Protein AF-A0A5C6I8Y7-F1 (afdb_monomer_lite)

pLDDT: mean 85.31, std 10.31, range [53.03, 95.62]

Foldseek 3Di:
DQDKDKDKDADPPADPPAADADDDDPPDDPVVVVVDGRHIHIDIQDDPHPRDDDADKDAPPVCRNVSVCVRIDHDDPDPDD

Structure (mmCIF, N/CA/C/O backbone):
data_AF-A0A5C6I8Y7-F1
#
_entry.id   AF-A0A5C6I8Y7-F1
#
loop_
_atom_site.group_PDB
_atom_site.id
_atom_site.type_symbol
_atom_site.label_atom_id
_atom_site.label_alt_id
_atom_site.label_comp_id
_atom_site.label_asym_id
_atom_site.label_entity_id
_atom_site.label_seq_id
_atom_site.pdbx_PDB_ins_code
_atom_site.Cartn_x
_atom_site.Cartn_y
_atom_site.Cartn_z
_atom_site.occupancy
_atom_site.B_iso_or_equiv
_atom_site.auth_seq_id
_atom_site.auth_comp_id
_atom_site.auth_asym_id
_atom_site.auth_atom_id
_atom_site.pdbx_PDB_model_num
ATOM 1 N N . MET A 1 1 ? 4.437 14.093 15.136 1.00 53.03 1 MET A N 1
ATOM 2 C CA . MET A 1 1 ? 5.561 13.183 15.427 1.00 53.03 1 MET A CA 1
ATOM 3 C C . MET A 1 1 ? 5.775 12.304 14.212 1.00 53.03 1 MET A C 1
ATOM 5 O O . MET A 1 1 ? 4.799 12.037 13.516 1.00 53.03 1 MET A O 1
ATOM 9 N N . ALA A 1 2 ? 7.025 11.963 13.908 1.00 62.75 2 ALA A N 1
ATOM 10 C CA . ALA A 1 2 ? 7.331 10.916 12.943 1.00 62.75 2 ALA A CA 1
ATOM 11 C C . ALA A 1 2 ? 6.719 9.604 13.449 1.00 62.75 2 ALA A C 1
ATOM 13 O O . ALA A 1 2 ? 6.779 9.343 14.650 1.00 62.75 2 ALA A O 1
ATOM 14 N N . VAL A 1 3 ? 6.065 8.852 12.571 1.00 62.75 3 VAL A N 1
ATOM 15 C CA . VAL A 1 3 ? 5.517 7.539 12.906 1.00 62.75 3 VAL A CA 1
ATOM 16 C C . VAL A 1 3 ? 5.955 6.564 11.841 1.00 62.75 3 VAL A C 1
ATOM 18 O O . VAL A 1 3 ? 5.842 6.853 10.645 1.00 62.75 3 VAL A O 1
ATOM 21 N N . ASP A 1 4 ? 6.425 5.416 12.292 1.00 78.12 4 ASP A N 1
ATOM 22 C CA . ASP A 1 4 ? 6.750 4.339 11.388 1.00 78.12 4 ASP A CA 1
ATOM 23 C C . ASP A 1 4 ? 5.457 3.672 10.942 1.00 78.12 4 ASP A C 1
ATOM 25 O O . ASP A 1 4 ? 4.571 3.382 11.752 1.00 78.12 4 ASP A O 1
ATOM 29 N N . HIS A 1 5 ? 5.304 3.478 9.638 1.00 83.44 5 HIS A N 1
ATOM 30 C CA . HIS A 1 5 ? 4.118 2.822 9.108 1.00 83.44 5 HIS A CA 1
ATOM 31 C C . HIS A 1 5 ? 4.422 2.051 7.832 1.00 83.44 5 HIS A C 1
ATOM 33 O O . HIS A 1 5 ? 5.287 2.411 7.032 1.00 83.44 5 HIS A O 1
ATOM 39 N N . TRP A 1 6 ? 3.669 0.972 7.648 1.00 88.50 6 TRP A N 1
ATOM 40 C CA . TRP A 1 6 ? 3.564 0.291 6.370 1.00 88.50 6 TRP A CA 1
ATOM 41 C C . TRP A 1 6 ? 2.558 1.022 5.495 1.00 88.50 6 TRP A C 1
ATOM 43 O O . TRP A 1 6 ? 1.446 1.317 5.936 1.00 88.50 6 TRP A O 1
ATOM 53 N N . VAL A 1 7 ? 2.930 1.262 4.243 1.00 90.44 7 VAL A N 1
ATOM 54 C CA . VAL A 1 7 ? 1.965 1.593 3.196 1.00 90.44 7 VAL A CA 1
ATOM 55 C C . VAL A 1 7 ? 1.810 0.353 2.324 1.00 90.44 7 VAL A C 1
ATOM 57 O O . VAL A 1 7 ? 2.809 -0.206 1.865 1.00 90.44 7 VAL A O 1
ATOM 60 N N . LEU A 1 8 ? 0.569 -0.112 2.177 1.00 94.31 8 LEU A N 1
ATOM 61 C CA . LEU A 1 8 ? 0.204 -1.333 1.461 1.00 94.31 8 LEU A CA 1
ATOM 62 C C . LEU A 1 8 ? -0.705 -0.990 0.281 1.00 94.31 8 LEU A C 1
ATOM 64 O O . LEU A 1 8 ? -1.581 -0.133 0.402 1.00 94.31 8 LEU A O 1
ATOM 68 N N . TRP A 1 9 ? -0.533 -1.705 -0.826 1.00 94.69 9 TRP A N 1
ATOM 69 C CA . TRP A 1 9 ? -1.369 -1.597 -2.018 1.00 94.69 9 TRP A CA 1
ATOM 70 C C . TRP A 1 9 ? -1.784 -2.975 -2.510 1.00 94.69 9 TRP A C 1
ATOM 72 O O . TRP A 1 9 ? -1.017 -3.933 -2.428 1.00 94.69 9 TRP A O 1
ATOM 82 N N . SER A 1 10 ? -2.974 -3.035 -3.095 1.00 94.06 10 SER A N 1
ATOM 83 C CA . SER A 1 10 ? -3.491 -4.176 -3.847 1.00 94.06 10 SER A CA 1
ATOM 84 C C . SER A 1 10 ? -4.033 -3.692 -5.189 1.00 94.06 10 SER A C 1
ATOM 86 O O . SER A 1 10 ? -4.446 -2.538 -5.310 1.00 94.06 10 SER A O 1
ATOM 88 N N . SER A 1 11 ? -4.049 -4.571 -6.185 1.00 92.69 11 SER A N 1
ATOM 89 C CA . SER A 1 11 ? -4.714 -4.327 -7.465 1.00 92.69 11 SER A CA 1
ATOM 90 C C . SER A 1 11 ? -5.319 -5.628 -7.977 1.00 92.69 11 SER A C 1
ATOM 92 O O . SER A 1 11 ? -4.647 -6.656 -7.945 1.00 92.69 11 SER A O 1
ATOM 94 N N . ASP A 1 12 ? -6.553 -5.570 -8.475 1.00 89.81 12 ASP A N 1
ATOM 95 C CA . ASP A 1 12 ? -7.215 -6.709 -9.129 1.00 89.81 12 ASP A CA 1
ATOM 96 C C . ASP A 1 12 ? -6.612 -7.004 -10.517 1.00 89.81 12 ASP A C 1
ATOM 98 O O . ASP A 1 12 ? -6.836 -8.067 -11.088 1.00 89.81 12 ASP A O 1
ATOM 102 N N . GLU A 1 13 ? -5.831 -6.069 -11.070 1.00 91.06 13 GLU A N 1
ATOM 103 C CA . GLU A 1 13 ? -5.102 -6.239 -12.333 1.00 91.06 13 GLU A CA 1
ATOM 104 C C . GLU A 1 13 ? -3.733 -6.919 -12.138 1.00 91.06 13 GLU A C 1
ATOM 106 O O . GLU A 1 13 ? -3.022 -7.188 -13.109 1.00 91.06 13 GLU A O 1
ATOM 111 N N . ALA A 1 14 ? -3.331 -7.183 -10.891 1.00 85.75 14 ALA A N 1
ATOM 112 C CA . ALA A 1 14 ? -2.074 -7.846 -10.580 1.00 85.75 14 ALA A CA 1
ATOM 113 C C . ALA A 1 14 ? -2.184 -9.371 -10.754 1.00 85.75 14 ALA A C 1
ATOM 115 O O . ALA A 1 14 ? -3.145 -9.991 -10.307 1.00 85.75 14 ALA A O 1
ATOM 116 N N . GLY A 1 15 ? -1.183 -9.986 -11.392 1.00 85.25 15 GLY A N 1
ATOM 117 C CA . GLY A 1 15 ? -1.129 -11.443 -11.560 1.00 85.25 15 GLY A CA 1
ATOM 118 C C . GLY A 1 15 ? -0.747 -12.192 -10.276 1.00 85.25 15 GLY A C 1
ATOM 119 O O . GLY A 1 15 ? -0.256 -11.598 -9.319 1.00 85.25 15 GLY A O 1
ATOM 120 N N . ASP A 1 16 ? -0.893 -13.519 -10.286 1.00 86.25 16 ASP A N 1
ATOM 121 C CA . ASP A 1 16 ? -0.682 -14.384 -9.108 1.00 86.25 16 ASP A CA 1
ATOM 122 C C . ASP A 1 16 ? 0.737 -14.323 -8.513 1.00 86.25 16 ASP A C 1
ATOM 124 O O . ASP A 1 16 ? 0.924 -14.557 -7.319 1.00 86.25 16 ASP A O 1
ATOM 128 N N . GLU A 1 17 ? 1.736 -13.964 -9.319 1.00 88.62 17 GLU A N 1
ATOM 129 C CA . GLU A 1 17 ? 3.137 -13.822 -8.898 1.00 88.62 17 GLU A CA 1
ATOM 130 C C . GLU A 1 17 ? 3.446 -12.447 -8.267 1.00 88.62 17 GLU A C 1
ATOM 132 O O . GLU A 1 17 ? 4.559 -12.200 -7.803 1.00 88.62 17 GLU A O 1
ATOM 137 N N . TRP A 1 18 ? 2.485 -11.516 -8.247 1.00 93.31 18 TRP A N 1
ATOM 138 C CA . TRP A 1 18 ? 2.698 -10.141 -7.793 1.00 93.31 18 TRP A CA 1
ATOM 139 C C . TRP A 1 18 ? 2.500 -9.982 -6.281 1.00 93.31 18 TRP A C 1
ATOM 141 O O . TRP A 1 18 ? 1.472 -10.360 -5.725 1.00 93.31 18 TRP A O 1
ATOM 151 N N . GLY A 1 19 ? 3.464 -9.366 -5.597 1.00 94.00 19 GLY A N 1
ATOM 152 C CA . GLY A 1 19 ? 3.381 -9.090 -4.160 1.00 94.00 19 GLY A CA 1
ATOM 153 C C . GLY A 1 19 ? 3.388 -10.336 -3.277 1.00 94.00 19 GLY A C 1
ATOM 154 O O . GLY A 1 19 ? 3.792 -11.416 -3.703 1.00 94.00 19 GLY A O 1
ATOM 155 N N . ALA A 1 20 ? 2.970 -10.176 -2.025 1.00 94.38 20 ALA A N 1
ATOM 156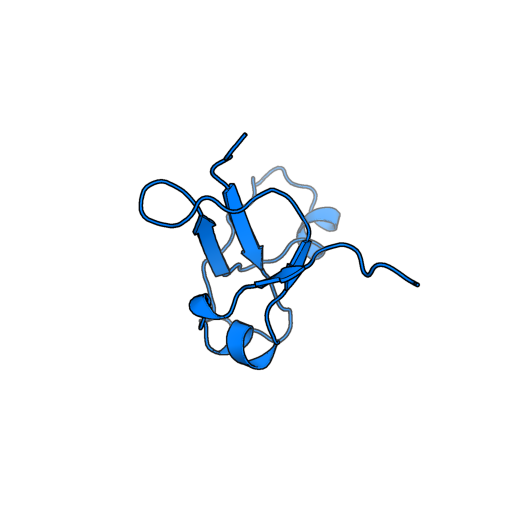 C CA . ALA A 1 20 ? 2.889 -11.243 -1.035 1.00 94.38 20 ALA A CA 1
ATOM 157 C C . ALA A 1 20 ? 1.429 -11.618 -0.765 1.00 94.38 20 ALA A C 1
ATOM 159 O O . ALA A 1 20 ? 0.566 -10.741 -0.700 1.00 94.38 20 ALA A O 1
ATOM 160 N N . ALA A 1 21 ? 1.165 -12.912 -0.584 1.00 92.69 21 ALA A N 1
ATOM 161 C CA . ALA A 1 21 ? -0.155 -13.397 -0.202 1.00 92.69 21 ALA A CA 1
ATOM 162 C C . ALA A 1 21 ? -0.534 -12.898 1.201 1.00 92.69 21 ALA A C 1
ATOM 164 O O . ALA A 1 21 ? 0.302 -12.878 2.107 1.00 92.69 21 ALA A O 1
ATOM 165 N N . VAL A 1 22 ? -1.797 -12.513 1.382 1.00 91.69 22 VAL A N 1
ATOM 166 C CA . VAL A 1 22 ? -2.330 -12.113 2.685 1.00 91.69 22 VAL A CA 1
ATOM 167 C C . VAL A 1 22 ? -2.990 -13.310 3.352 1.00 91.69 22 VAL A C 1
ATOM 169 O O . VAL A 1 22 ? -3.985 -13.859 2.873 1.00 91.69 22 VAL A O 1
ATOM 172 N N . GLU A 1 23 ? -2.452 -13.693 4.503 1.00 91.62 23 GLU A N 1
ATOM 173 C CA . GLU A 1 23 ? -3.062 -14.704 5.355 1.00 91.62 23 GLU A CA 1
ATOM 174 C C . GLU A 1 23 ? -4.179 -14.078 6.186 1.00 91.62 23 GLU A C 1
ATOM 176 O O . GLU A 1 23 ? -3.964 -13.182 7.006 1.00 91.62 23 GLU A O 1
ATOM 181 N N . TYR A 1 24 ? -5.397 -14.571 5.982 1.00 90.19 24 TYR A N 1
ATOM 182 C CA . TYR A 1 24 ? -6.549 -14.172 6.775 1.00 90.19 24 TYR A CA 1
ATOM 183 C C . TYR A 1 24 ? -6.960 -15.285 7.742 1.00 90.19 24 TYR A C 1
ATOM 185 O O . TYR A 1 24 ? -6.885 -16.459 7.380 1.00 90.19 24 TYR A O 1
ATOM 193 N N . PRO A 1 25 ? -7.466 -14.950 8.945 1.00 91.44 25 PRO A N 1
ATOM 194 C CA . PRO A 1 25 ? -7.916 -15.957 9.900 1.00 91.44 25 PRO A CA 1
ATOM 195 C C . PRO A 1 25 ? -9.017 -16.852 9.322 1.00 91.44 25 PRO A C 1
ATOM 197 O O . PRO A 1 25 ? -9.989 -16.349 8.757 1.00 91.44 25 PRO A O 1
ATOM 200 N N . GLU A 1 26 ? -8.931 -18.160 9.568 1.00 84.62 26 GLU A N 1
ATOM 201 C CA . GLU A 1 26 ? -9.895 -19.161 9.072 1.00 84.62 26 GLU A CA 1
ATOM 202 C C . GLU A 1 26 ? -11.349 -18.844 9.455 1.00 84.62 26 GLU A C 1
ATOM 204 O O . GLU A 1 26 ? -12.280 -19.078 8.691 1.00 84.62 26 GLU A O 1
ATOM 209 N N . ARG A 1 27 ? -11.551 -18.241 10.633 1.00 87.81 27 ARG A N 1
ATOM 210 C CA . ARG A 1 27 ? -12.872 -17.837 11.143 1.00 87.81 27 ARG A CA 1
ATOM 211 C C . ARG A 1 27 ? -13.463 -16.595 10.464 1.00 87.81 27 ARG A C 1
ATOM 213 O O . ARG A 1 27 ? -14.520 -16.114 10.883 1.00 87.81 27 ARG A O 1
ATOM 220 N N . MET A 1 28 ? -12.781 -16.009 9.482 1.00 88.38 28 MET A N 1
ATOM 221 C CA . MET A 1 28 ? -13.284 -14.833 8.784 1.00 88.38 28 MET A CA 1
ATOM 222 C C . MET A 1 28 ? -14.477 -15.203 7.900 1.00 88.38 28 MET A C 1
ATOM 224 O O . MET A 1 28 ? -14.453 -16.171 7.147 1.00 88.38 28 MET A O 1
ATOM 228 N N . ARG A 1 29 ? -15.545 -14.402 7.966 1.00 88.00 29 ARG A N 1
ATOM 229 C CA . ARG A 1 29 ? -16.753 -14.645 7.168 1.00 88.00 29 ARG A CA 1
ATOM 230 C C . ARG A 1 29 ? -16.405 -14.638 5.677 1.00 88.00 29 ARG A C 1
ATOM 232 O O . ARG A 1 29 ? -15.917 -13.627 5.178 1.00 88.00 29 ARG A O 1
ATOM 239 N N . HIS A 1 30 ? -16.769 -15.697 4.953 1.00 80.81 30 HIS A N 1
ATOM 240 C CA . HIS A 1 30 ? -16.501 -15.829 3.511 1.00 80.81 30 HIS A CA 1
ATOM 241 C C . HIS A 1 30 ? -16.970 -14.623 2.685 1.00 80.81 30 HIS A C 1
ATOM 243 O O . HIS A 1 30 ? -16.276 -14.189 1.774 1.00 80.81 30 HIS A O 1
ATOM 249 N N . ARG A 1 31 ? -18.115 -14.020 3.044 1.00 86.62 31 ARG A N 1
ATOM 250 C CA . ARG A 1 31 ? -18.616 -12.822 2.355 1.00 86.62 31 ARG A CA 1
ATOM 251 C C . ARG A 1 31 ? -17.684 -11.615 2.511 1.00 86.62 31 ARG A C 1
ATOM 253 O O . ARG A 1 31 ? -17.596 -10.833 1.584 1.00 86.62 31 ARG A O 1
ATOM 260 N N . LEU A 1 32 ? -17.014 -11.456 3.655 1.00 87.25 32 LEU A N 1
ATOM 261 C CA . LEU A 1 32 ? -16.024 -10.392 3.851 1.00 87.25 32 LEU A CA 1
ATOM 262 C C . LEU A 1 32 ? -14.723 -10.714 3.106 1.00 87.25 32 LEU A C 1
ATOM 264 O O . LEU A 1 32 ? -14.137 -9.821 2.508 1.00 87.25 32 LEU A O 1
ATOM 268 N N . ARG A 1 33 ? -14.305 -11.989 3.099 1.00 86.56 33 ARG A N 1
ATOM 269 C CA . ARG A 1 33 ? -13.073 -12.442 2.436 1.00 86.56 33 ARG A CA 1
ATOM 270 C C . ARG A 1 33 ? -13.000 -12.047 0.963 1.00 86.56 33 ARG A C 1
ATOM 272 O O . ARG A 1 33 ? -11.921 -11.674 0.526 1.00 86.56 33 ARG A O 1
ATOM 279 N N . GLY A 1 34 ? -14.121 -12.098 0.242 1.00 87.25 34 GLY A N 1
ATOM 280 C CA . GLY A 1 34 ? -14.181 -11.735 -1.179 1.00 87.25 34 GLY A CA 1
ATOM 281 C C . GLY A 1 34 ? -14.016 -10.241 -1.482 1.00 87.25 34 GLY A C 1
ATOM 282 O O . GLY A 1 34 ? -13.889 -9.890 -2.644 1.00 87.25 34 GLY A O 1
ATOM 283 N N . PHE A 1 35 ? -14.028 -9.365 -0.470 1.00 89.69 35 PHE A N 1
ATOM 284 C CA . PHE A 1 35 ? -13.754 -7.928 -0.631 1.00 89.69 35 PHE A CA 1
ATOM 285 C C . PHE A 1 35 ? -12.352 -7.530 -0.163 1.00 89.69 35 PHE A C 1
ATOM 287 O O . PHE A 1 35 ? -12.004 -6.352 -0.204 1.00 89.69 35 PHE A O 1
ATOM 294 N N . LEU A 1 36 ? -11.579 -8.480 0.362 1.00 91.81 36 LEU A N 1
ATOM 295 C CA . LEU A 1 36 ? -10.246 -8.230 0.885 1.00 91.81 36 LEU A CA 1
ATOM 296 C C . LEU A 1 36 ? -9.206 -8.751 -0.108 1.00 91.81 36 LEU A C 1
ATOM 298 O O . LEU A 1 36 ? -9.428 -9.804 -0.706 1.00 91.81 36 LEU A O 1
ATOM 302 N N . PRO A 1 37 ? -8.087 -8.036 -0.282 1.00 92.69 37 PRO A N 1
ATOM 303 C CA . PRO A 1 37 ? -7.103 -8.386 -1.291 1.00 92.69 37 PRO A CA 1
ATOM 304 C C . PRO A 1 37 ? -6.406 -9.705 -0.971 1.00 92.69 37 PRO A C 1
ATOM 306 O O . PRO A 1 37 ? -5.934 -9.920 0.140 1.00 92.69 37 PRO A O 1
ATOM 309 N N . ASP A 1 38 ? -6.265 -10.573 -1.965 1.00 91.88 38 ASP A N 1
ATOM 310 C CA . ASP A 1 38 ? -5.504 -11.815 -1.800 1.00 91.88 38 ASP A CA 1
ATOM 311 C C . ASP A 1 38 ? -4.006 -11.563 -1.668 1.00 91.88 38 ASP A C 1
ATOM 313 O O . ASP A 1 38 ? -3.297 -12.339 -1.024 1.00 91.88 38 ASP A O 1
ATOM 317 N N . ARG A 1 39 ? -3.526 -10.479 -2.284 1.00 93.94 39 ARG A N 1
ATOM 318 C CA . ARG A 1 39 ? -2.111 -10.137 -2.356 1.00 93.94 39 ARG A CA 1
ATOM 319 C C . ARG A 1 39 ? -1.898 -8.644 -2.184 1.00 93.94 39 ARG A C 1
ATOM 321 O O . ARG A 1 39 ? -2.689 -7.829 -2.663 1.00 93.94 39 ARG A O 1
ATOM 328 N N . VAL A 1 40 ? -0.804 -8.292 -1.519 1.00 95.62 40 VAL A N 1
ATOM 329 C CA . VAL A 1 40 ? -0.376 -6.905 -1.341 1.00 95.62 40 VAL A CA 1
ATOM 330 C C . VAL A 1 40 ? 1.107 -6.756 -1.634 1.00 95.62 40 VAL A C 1
ATOM 332 O O . VAL A 1 40 ? 1.916 -7.631 -1.325 1.00 95.62 40 VAL A O 1
ATOM 335 N N . VAL A 1 41 ? 1.480 -5.607 -2.180 1.00 95.50 41 VAL A N 1
ATOM 336 C CA . VAL A 1 41 ? 2.845 -5.091 -2.061 1.00 95.50 41 VAL A CA 1
ATOM 337 C C . VAL A 1 41 ? 2.848 -4.008 -1.003 1.00 95.50 41 VAL A C 1
ATOM 339 O O . VAL A 1 41 ? 1.845 -3.330 -0.773 1.00 95.50 41 VAL A O 1
ATOM 342 N N . GLY A 1 42 ? 3.987 -3.824 -0.358 1.00 92.31 42 GLY A N 1
ATOM 343 C CA . GLY A 1 42 ? 4.084 -2.836 0.687 1.00 92.31 42 GLY A CA 1
ATOM 344 C C . GLY A 1 42 ? 5.499 -2.396 0.932 1.00 92.31 42 GLY A C 1
ATOM 345 O O . GLY A 1 42 ? 6.461 -3.093 0.606 1.00 92.31 42 GLY A O 1
ATOM 346 N N . ARG A 1 43 ? 5.612 -1.225 1.544 1.00 88.44 43 ARG A N 1
ATOM 347 C CA . ARG A 1 43 ? 6.884 -0.709 2.014 1.00 88.44 43 ARG A CA 1
ATOM 348 C C . ARG A 1 43 ? 6.737 -0.151 3.416 1.00 88.44 43 ARG A C 1
ATOM 350 O O . ARG A 1 43 ? 5.792 0.577 3.715 1.00 88.44 43 ARG A O 1
ATOM 357 N N . TYR A 1 44 ? 7.704 -0.499 4.252 1.00 86.31 44 TYR A N 1
ATOM 358 C CA . TYR A 1 44 ? 7.883 0.100 5.558 1.00 86.31 44 TYR A CA 1
ATOM 359 C C . TYR A 1 44 ? 8.580 1.452 5.420 1.00 86.31 44 TYR A C 1
ATOM 361 O O . TYR A 1 44 ? 9.604 1.572 4.743 1.00 86.31 44 TYR A O 1
ATOM 369 N N . HIS A 1 45 ? 8.016 2.467 6.064 1.00 81.00 45 HIS A N 1
ATOM 370 C CA . HIS A 1 45 ? 8.594 3.796 6.168 1.00 81.00 45 HIS A CA 1
ATOM 371 C C . HIS A 1 45 ? 8.923 4.074 7.632 1.00 81.00 45 HIS A C 1
ATOM 373 O O . HIS A 1 45 ? 8.062 4.544 8.369 1.00 81.00 45 HIS A O 1
ATOM 379 N N . GLY A 1 46 ? 10.164 3.776 8.012 1.00 77.38 46 GLY A N 1
ATOM 380 C CA . GLY A 1 46 ? 10.740 3.971 9.341 1.00 77.38 46 GLY A CA 1
ATOM 381 C C . GLY A 1 46 ? 12.243 3.668 9.339 1.00 77.38 46 GLY A C 1
ATOM 382 O O . GLY A 1 46 ? 12.768 3.210 8.320 1.00 77.38 46 GLY A O 1
ATOM 383 N N . ASP A 1 47 ? 12.915 3.951 10.454 1.00 70.25 47 ASP A N 1
ATOM 384 C CA . ASP A 1 47 ? 14.336 3.673 10.750 1.00 70.25 47 ASP A CA 1
ATOM 385 C C . ASP A 1 47 ? 15.387 4.313 9.803 1.00 70.25 47 ASP A C 1
ATOM 387 O O . ASP A 1 47 ? 16.065 5.263 10.193 1.00 70.25 47 ASP A O 1
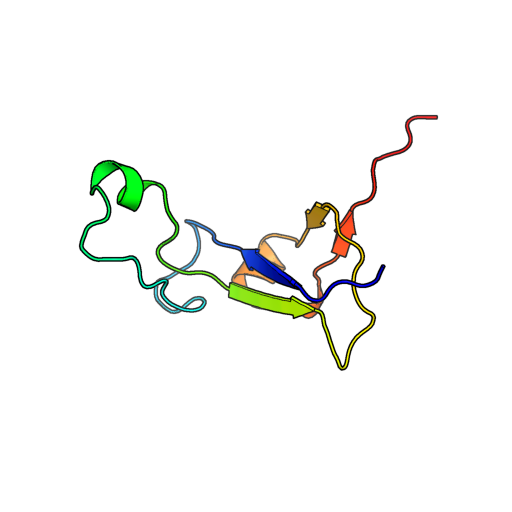ATOM 391 N N . ASP A 1 48 ? 15.508 3.850 8.553 1.00 62.22 48 ASP A N 1
ATOM 392 C CA . ASP A 1 48 ? 16.618 4.166 7.624 1.00 62.22 48 ASP A CA 1
ATOM 393 C C . ASP A 1 48 ? 16.243 5.124 6.473 1.00 62.22 48 ASP A C 1
ATOM 395 O O . ASP A 1 48 ? 17.026 5.382 5.552 1.00 62.22 48 ASP A O 1
ATOM 399 N N . ARG A 1 49 ? 15.016 5.653 6.476 1.00 62.78 49 ARG A N 1
ATOM 400 C CA . ARG A 1 49 ? 14.510 6.600 5.466 1.00 62.78 49 ARG A CA 1
ATOM 401 C C . ARG A 1 49 ? 13.819 7.781 6.142 1.00 62.78 49 ARG A C 1
ATOM 403 O O . ARG A 1 49 ? 13.392 7.649 7.287 1.00 62.78 49 ARG A O 1
ATOM 410 N N . PRO A 1 50 ? 13.662 8.935 5.459 1.00 63.38 50 PRO A N 1
ATOM 411 C CA . PRO A 1 50 ? 12.903 10.043 6.018 1.00 63.38 50 PRO A CA 1
ATOM 412 C C . PRO A 1 50 ? 11.515 9.546 6.429 1.00 63.38 50 PRO A C 1
ATOM 414 O O . PRO A 1 50 ? 10.719 9.144 5.579 1.00 63.38 50 PRO A O 1
ATOM 417 N N . THR A 1 51 ? 11.242 9.554 7.732 1.00 65.31 51 THR A N 1
ATOM 418 C CA . THR A 1 51 ? 9.953 9.157 8.300 1.00 65.31 51 THR A CA 1
ATOM 419 C C . THR A 1 51 ? 8.848 9.965 7.635 1.00 65.31 51 THR A C 1
ATOM 421 O O . THR A 1 51 ? 8.820 11.200 7.733 1.00 65.31 51 THR A O 1
ATOM 424 N N . LEU A 1 52 ? 7.956 9.280 6.917 1.00 69.19 52 LEU A N 1
ATOM 425 C CA . LEU A 1 52 ? 6.850 9.933 6.234 1.00 69.19 52 LEU A CA 1
ATOM 426 C C . LEU A 1 52 ? 5.827 10.402 7.271 1.00 69.19 52 LEU A C 1
ATOM 428 O O . LEU A 1 52 ? 5.518 9.718 8.243 1.00 69.19 52 LEU A O 1
ATOM 432 N N . ARG A 1 53 ? 5.286 11.604 7.076 1.00 77.31 53 ARG A N 1
ATOM 433 C CA . ARG A 1 53 ? 4.133 12.047 7.865 1.00 77.31 53 ARG A CA 1
ATOM 434 C C . ARG A 1 53 ? 2.903 11.274 7.405 1.00 77.31 53 ARG A C 1
ATOM 436 O O . ARG A 1 53 ? 2.708 11.152 6.197 1.00 77.31 53 ARG A O 1
ATOM 443 N N . ASN A 1 54 ? 2.029 10.903 8.339 1.00 79.12 54 ASN A N 1
ATOM 444 C CA . ASN A 1 54 ? 0.685 10.416 8.016 1.00 79.12 54 ASN A CA 1
ATOM 445 C C . ASN A 1 54 ? 0.001 11.310 6.970 1.00 79.12 54 ASN A C 1
ATOM 447 O O . ASN A 1 54 ? 0.166 12.543 6.960 1.00 79.12 54 ASN A O 1
ATOM 451 N N . GLY A 1 55 ? -0.764 1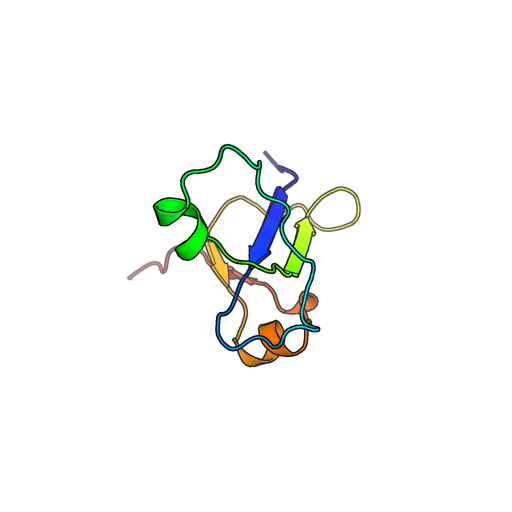0.687 6.087 1.00 83.88 55 GLY A N 1
ATOM 452 C CA . GLY A 1 55 ? -1.508 11.366 5.041 1.00 83.88 55 GLY A CA 1
ATOM 453 C C . GLY A 1 55 ? -1.883 10.411 3.924 1.00 83.88 55 GLY A C 1
ATOM 454 O O . GLY A 1 55 ? -1.830 9.195 4.095 1.00 83.88 55 GLY A O 1
ATOM 455 N N . ASP A 1 56 ? -2.229 10.998 2.789 1.00 88.06 56 ASP A N 1
ATOM 456 C CA . ASP A 1 56 ? -2.558 10.250 1.590 1.00 88.06 56 ASP A CA 1
ATOM 457 C C . ASP A 1 56 ? -1.280 9.903 0.830 1.00 88.06 56 ASP A C 1
ATOM 459 O O . ASP A 1 56 ? -0.348 10.711 0.742 1.00 88.06 56 ASP A O 1
ATOM 463 N N . PHE A 1 57 ? -1.244 8.707 0.254 1.00 89.75 57 PHE A N 1
ATOM 464 C CA . PHE A 1 57 ? -0.128 8.227 -0.551 1.00 89.75 57 PHE A CA 1
ATOM 465 C C . PHE A 1 57 ? -0.630 7.815 -1.926 1.00 89.75 57 PHE A C 1
ATOM 467 O O . PHE A 1 57 ? -1.697 7.217 -2.056 1.00 89.75 57 PHE A O 1
ATOM 474 N N . ALA A 1 58 ? 0.144 8.139 -2.952 1.00 92.56 58 ALA A N 1
ATOM 475 C CA . ALA A 1 58 ? -0.149 7.784 -4.327 1.00 92.56 58 ALA A CA 1
ATOM 476 C C . ALA A 1 58 ? 1.055 7.092 -4.963 1.00 92.56 58 ALA A C 1
ATOM 478 O O . ALA A 1 58 ? 2.204 7.315 -4.585 1.00 92.56 58 ALA A O 1
ATOM 479 N N . ILE A 1 59 ? 0.765 6.254 -5.947 1.00 94.44 59 ILE A N 1
ATOM 480 C CA . ILE A 1 59 ? 1.730 5.652 -6.856 1.00 94.44 59 ILE A CA 1
ATOM 481 C C . ILE A 1 59 ? 1.032 5.517 -8.205 1.00 94.44 59 ILE A C 1
ATOM 483 O O . ILE A 1 59 ? -0.157 5.194 -8.261 1.00 94.44 59 ILE A O 1
ATOM 487 N N . GLU A 1 60 ? 1.733 5.792 -9.303 1.00 95.50 60 GLU A N 1
ATOM 488 C CA . GLU A 1 60 ? 1.137 5.542 -10.613 1.00 95.50 60 GLU A CA 1
ATOM 489 C C . GLU A 1 60 ? 0.966 4.038 -10.844 1.00 95.50 60 GLU A C 1
ATOM 491 O O . GLU A 1 60 ? 1.849 3.241 -10.521 1.00 95.50 60 GLU A O 1
ATOM 496 N N . HIS A 1 61 ? -0.141 3.653 -11.478 1.00 94.62 61 HIS A N 1
ATOM 497 C CA . HIS A 1 61 ? -0.517 2.248 -11.631 1.00 94.62 61 HIS A CA 1
ATOM 498 C C . HIS A 1 61 ? 0.573 1.390 -12.299 1.00 94.62 61 HIS A C 1
ATOM 500 O O . HIS A 1 61 ? 0.880 0.297 -11.833 1.00 94.62 61 HIS A O 1
ATOM 506 N N . ARG A 1 62 ? 1.252 1.916 -13.328 1.00 94.56 62 ARG A N 1
ATOM 507 C CA . ARG A 1 62 ? 2.367 1.214 -13.991 1.00 94.56 62 ARG A CA 1
ATOM 508 C C . ARG A 1 62 ? 3.540 0.909 -13.053 1.00 94.56 62 ARG A C 1
ATOM 510 O O . ARG A 1 62 ? 4.180 -0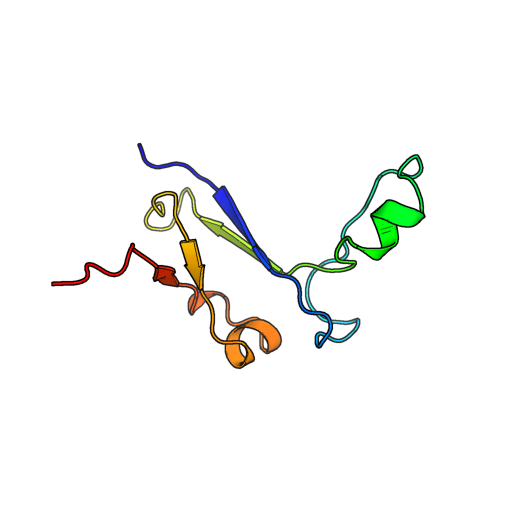.126 -13.197 1.00 94.56 62 ARG A O 1
ATOM 517 N N . HIS A 1 63 ? 3.829 1.802 -12.105 1.00 95.19 63 HIS A N 1
ATOM 518 C CA . HIS A 1 63 ? 4.912 1.619 -11.138 1.00 95.19 63 HIS A CA 1
ATOM 519 C C . HIS A 1 63 ? 4.500 0.617 -10.060 1.00 95.19 63 HIS A C 1
ATOM 521 O O . HIS A 1 63 ? 5.318 -0.202 -9.652 1.00 95.19 63 HIS A O 1
ATOM 527 N N . LEU A 1 64 ? 3.218 0.617 -9.680 1.00 95.12 64 LEU A N 1
ATOM 528 C CA . LEU A 1 64 ? 2.648 -0.386 -8.785 1.00 95.12 64 LEU A CA 1
ATOM 529 C C . LEU A 1 64 ? 2.756 -1.803 -9.372 1.00 95.12 64 LEU A C 1
ATOM 531 O O . LEU A 1 64 ? 3.278 -2.702 -8.713 1.00 95.12 64 LEU A O 1
ATOM 535 N N . LEU A 1 65 ? 2.316 -1.999 -10.619 1.00 93.12 65 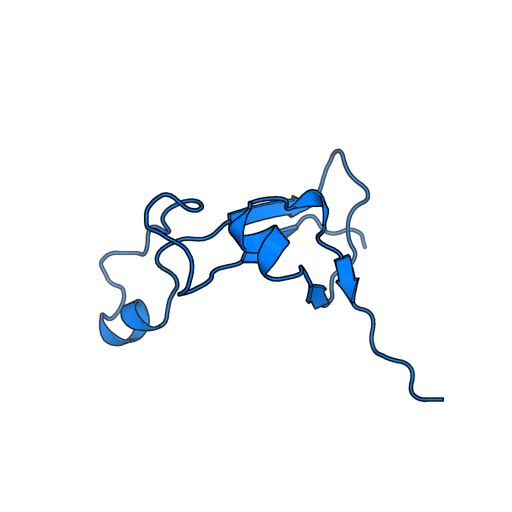LEU A N 1
ATOM 536 C CA . LEU A 1 65 ? 2.371 -3.310 -11.277 1.00 93.12 65 LEU A CA 1
ATOM 537 C C . LEU A 1 65 ? 3.810 -3.789 -11.523 1.00 93.12 65 LEU A C 1
ATOM 539 O O . LEU A 1 65 ? 4.075 -4.984 -11.452 1.00 93.12 65 LEU A O 1
ATOM 543 N N . ALA A 1 66 ? 4.752 -2.867 -11.745 1.00 91.94 66 ALA A N 1
ATOM 544 C CA . ALA A 1 66 ? 6.177 -3.179 -11.865 1.00 91.94 66 ALA A CA 1
ATOM 545 C C . ALA A 1 66 ? 6.887 -3.415 -10.514 1.00 91.94 66 ALA A C 1
ATOM 547 O O . ALA A 1 66 ? 8.059 -3.785 -10.504 1.00 91.94 66 ALA A O 1
ATOM 548 N N . GLY A 1 67 ? 6.219 -3.171 -9.379 1.00 90.38 67 GLY A N 1
ATOM 549 C CA . GLY A 1 67 ? 6.820 -3.273 -8.046 1.00 90.38 67 GLY A CA 1
ATOM 550 C C . GLY A 1 67 ? 7.818 -2.155 -7.700 1.00 90.38 67 GLY A C 1
ATOM 551 O O . GLY A 1 67 ? 8.548 -2.275 -6.717 1.00 90.38 67 GLY A O 1
ATOM 552 N N . ASP A 1 68 ? 7.851 -1.056 -8.463 1.00 92.81 68 ASP A N 1
ATOM 553 C CA . ASP A 1 68 ? 8.737 0.097 -8.232 1.00 92.81 68 ASP A CA 1
ATOM 554 C C . ASP A 1 68 ? 8.168 1.019 -7.136 1.00 92.81 68 ASP A C 1
ATOM 556 O O . ASP A 1 68 ? 7.684 2.129 -7.379 1.00 92.81 68 ASP A O 1
ATOM 560 N N . LEU A 1 69 ? 8.207 0.536 -5.891 1.00 91.19 69 LEU A N 1
ATOM 561 C CA . LEU A 1 69 ? 7.683 1.250 -4.719 1.00 91.19 69 LEU A CA 1
ATOM 562 C C . LEU A 1 69 ? 8.537 2.460 -4.299 1.00 91.19 69 LEU A C 1
ATOM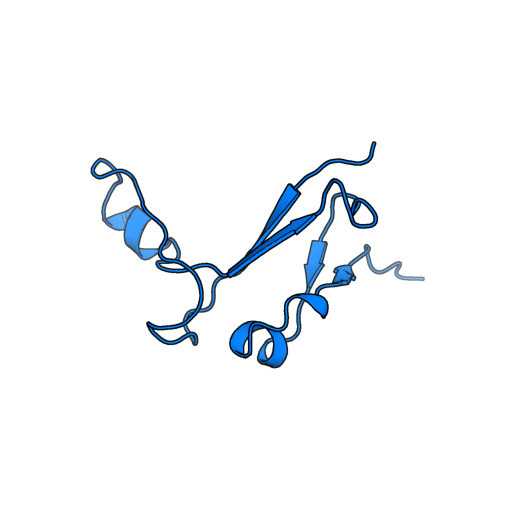 564 O O . LEU A 1 69 ? 8.188 3.164 -3.350 1.00 91.19 69 LEU A O 1
ATOM 568 N N . ASP A 1 70 ? 9.657 2.737 -4.975 1.00 89.19 70 ASP A N 1
ATOM 569 C CA . ASP A 1 70 ? 10.421 3.980 -4.795 1.00 89.19 70 ASP A CA 1
ATOM 570 C C . ASP A 1 70 ? 9.716 5.198 -5.408 1.00 89.19 70 ASP A C 1
ATOM 572 O O . ASP A 1 70 ? 10.088 6.334 -5.116 1.00 89.19 70 ASP A O 1
ATOM 576 N N . ARG A 1 71 ? 8.654 4.981 -6.194 1.00 91.69 71 ARG A N 1
ATOM 577 C CA . ARG A 1 71 ? 7.823 6.034 -6.802 1.00 91.69 71 ARG A CA 1
ATOM 578 C C . ARG A 1 71 ? 6.627 6.465 -5.961 1.00 91.69 71 ARG A C 1
ATOM 580 O O . ARG A 1 71 ? 5.834 7.281 -6.420 1.00 91.69 71 ARG A O 1
ATOM 587 N N . VAL A 1 72 ? 6.484 5.927 -4.753 1.00 89.25 72 VAL A N 1
ATOM 588 C CA . VAL A 1 72 ? 5.424 6.334 -3.828 1.00 89.25 72 VAL A CA 1
ATOM 589 C C . VAL A 1 72 ? 5.640 7.782 -3.404 1.00 89.25 72 VAL A C 1
ATOM 591 O O . VAL A 1 72 ? 6.718 8.164 -2.951 1.00 89.25 72 VAL A O 1
ATOM 594 N N . GLU A 1 73 ? 4.582 8.577 -3.487 1.00 88.56 73 GLU A N 1
ATOM 595 C CA . GLU A 1 73 ? 4.581 9.978 -3.086 1.00 88.56 73 GLU A CA 1
ATOM 596 C C . GLU A 1 73 ? 3.487 10.257 -2.054 1.00 88.56 73 GLU A C 1
ATOM 598 O O . GLU A 1 73 ? 2.384 9.711 -2.110 1.00 88.56 73 GLU A O 1
ATOM 603 N N . ARG A 1 74 ? 3.776 11.157 -1.112 1.00 87.44 74 ARG A N 1
ATOM 604 C CA . ARG A 1 74 ? 2.767 11.673 -0.186 1.00 87.44 74 ARG A CA 1
ATOM 605 C C . ARG A 1 74 ? 1.987 12.794 -0.863 1.00 87.44 74 ARG A C 1
ATOM 607 O O . ARG A 1 74 ? 2.566 13.811 -1.245 1.00 87.44 74 ARG A O 1
ATOM 614 N N . ARG A 1 75 ? 0.667 12.657 -0.938 1.00 88.06 75 ARG A N 1
ATOM 615 C CA . ARG A 1 75 ? -0.240 13.705 -1.401 1.00 88.06 75 ARG A CA 1
ATOM 616 C C . ARG A 1 75 ? -0.695 14.549 -0.210 1.00 88.06 75 ARG A C 1
ATOM 618 O O . ARG A 1 75 ? -1.134 14.050 0.821 1.00 88.06 75 ARG A O 1
ATOM 625 N N . GLY A 1 76 ? -0.492 15.858 -0.325 1.00 81.75 76 GLY A N 1
ATOM 626 C CA . GLY A 1 76 ? -1.082 16.833 0.586 1.00 81.75 76 GLY A CA 1
ATOM 627 C C . GLY A 1 76 ? -2.465 17.259 0.093 1.00 81.75 76 GLY A C 1
ATOM 628 O O . GLY A 1 76 ? -2.763 17.075 -1.089 1.00 81.75 76 GLY A O 1
ATOM 629 N N . PRO A 1 77 ? -3.293 17.864 0.960 1.00 79.38 77 PRO A N 1
ATOM 630 C CA . PRO A 1 77 ? -4.521 18.497 0.510 1.00 79.38 77 PRO A CA 1
ATOM 631 C C . PRO A 1 77 ? -4.199 19.521 -0.580 1.00 79.38 77 PRO A C 1
ATOM 633 O O . PRO A 1 77 ? -3.266 20.315 -0.448 1.00 79.38 77 PRO A O 1
ATOM 636 N N . VAL A 1 78 ? -4.969 19.490 -1.667 1.00 74.56 78 VAL A N 1
ATOM 637 C CA . VAL A 1 78 ? -4.868 20.500 -2.720 1.00 74.56 78 VAL A CA 1
ATOM 638 C C . VAL A 1 78 ? -5.418 21.800 -2.144 1.00 74.56 78 VAL A C 1
ATOM 640 O O . VAL A 1 78 ? -6.627 21.925 -1.940 1.00 74.56 78 VAL A O 1
ATOM 643 N N . THR A 1 79 ? -4.546 22.764 -1.854 1.00 71.94 79 THR A N 1
ATOM 644 C CA . THR A 1 79 ? -4.986 24.113 -1.495 1.00 71.94 79 THR A CA 1
ATOM 645 C C . THR A 1 79 ? -5.668 24.712 -2.721 1.00 71.94 79 THR A C 1
ATOM 647 O O . THR A 1 79 ? -5.013 24.996 -3.722 1.00 71.94 79 THR A O 1
ATOM 650 N N . ARG A 1 80 ? -6.996 24.846 -2.680 1.00 61.72 80 ARG A N 1
ATOM 651 C CA . ARG A 1 80 ? -7.725 25.657 -3.657 1.00 61.72 80 ARG A CA 1
ATOM 652 C C . ARG A 1 80 ? -7.536 27.119 -3.255 1.00 61.72 80 ARG A C 1
ATOM 654 O O . ARG A 1 80 ? -8.062 27.518 -2.219 1.00 61.72 80 ARG A O 1
ATOM 661 N N . THR A 1 81 ? -6.744 27.852 -4.033 1.00 59.47 81 THR A N 1
ATOM 662 C CA . THR A 1 81 ? -6.617 29.315 -3.950 1.00 59.47 81 THR A CA 1
ATOM 663 C C . THR A 1 81 ? -7.611 29.968 -4.896 1.00 59.47 81 THR A C 1
ATOM 665 O O . THR A 1 81 ? -7.820 29.397 -5.991 1.00 59.47 81 THR A O 1
#

Secondary structure (DSSP, 8-state):
----EEEEE--TTS-TTSSEEPP--TTS-HHHHTTS-SEEEEEEESSSS-PPPSSEEE--HHHHHTT-GGG-EEEPP----

Organism: NCBI:txid67331

Radius of gyration: 15.16 Å; chains: 1; bounding box: 35×48×29 Å

Sequence (81 aa):
MAVDHWVLWSSDEAGDEWGAAVEYPERMRHRLRGFLPDRVVGRYHGDDRPTLRNGDFAIEHRHLLAGDLDRVERRGPVTRT